Protein AF-A0AAU0W9N6-F1 (afdb_monomer_lite)

pLDDT: mean 83.87, std 10.38, range [42.97, 93.19]

Foldseek 3Di:
DPQQAFDDPVLQVVVQVVQQVVQVVPVVDVFFDGWDWDDDGQKIWTWTFGQDPNDTDTHTQWMWGHPNDSPDIDTPHD

Radius of gyration: 13.78 Å; chains: 1; bounding box: 26×29×44 Å

Sequence (78 aa):
MITMPAPPKRLKEVVDDTVDHHAFQLQSRPALAEVDTRSRGSFGYLTAIVEEEGEDVRIPLCRIEYLGDDNAWASPCT

Structure (mmCIF, N/CA/C/O backbone):
data_AF-A0AAU0W9N6-F1
#
_entry.id   AF-A0AAU0W9N6-F1
#
loop_
_atom_site.group_PDB
_atom_site.id
_atom_site.type_symbol
_atom_site.label_atom_id
_atom_site.label_alt_id
_atom_site.label_comp_id
_atom_site.label_asym_id
_atom_site.label_entity_id
_atom_site.label_seq_id
_atom_site.pdbx_PDB_ins_code
_atom_site.Cartn_x
_atom_site.Cartn_y
_atom_site.Cartn_z
_atom_site.occupancy
_atom_site.B_iso_or_equiv
_atom_site.auth_seq_id
_atom_site.auth_comp_id
_atom_site.auth_asym_id
_atom_site.auth_atom_id
_atom_site.pdbx_PDB_model_num
ATOM 1 N N . MET A 1 1 ? 2.298 -15.576 -24.029 1.00 42.97 1 MET A N 1
ATOM 2 C CA . MET A 1 1 ? 2.006 -15.195 -22.632 1.00 42.97 1 MET A CA 1
ATOM 3 C C . MET A 1 1 ? 2.596 -13.814 -22.437 1.00 42.97 1 MET A C 1
ATOM 5 O O . MET A 1 1 ? 3.779 -13.660 -22.705 1.00 42.97 1 MET A O 1
ATOM 9 N N . ILE A 1 2 ? 1.788 -12.806 -22.109 1.00 50.09 2 ILE A N 1
ATOM 10 C CA . ILE A 1 2 ? 2.321 -11.481 -21.771 1.00 50.09 2 ILE A CA 1
ATOM 11 C C . ILE A 1 2 ? 2.959 -11.631 -20.391 1.00 50.09 2 ILE A C 1
ATOM 13 O O . ILE A 1 2 ? 2.262 -11.926 -19.421 1.00 50.09 2 ILE A O 1
ATOM 17 N N . THR A 1 3 ? 4.282 -11.524 -20.312 1.00 65.31 3 THR A N 1
ATOM 18 C CA . THR A 1 3 ? 4.988 -11.497 -19.030 1.00 65.31 3 THR A CA 1
ATOM 19 C C . THR A 1 3 ? 4.743 -10.126 -18.418 1.00 65.31 3 THR A C 1
ATOM 21 O O . THR A 1 3 ? 5.374 -9.150 -18.810 1.00 65.31 3 THR A O 1
ATOM 24 N N . MET A 1 4 ? 3.773 -10.038 -17.510 1.00 69.56 4 MET A N 1
ATOM 25 C CA . MET A 1 4 ? 3.525 -8.815 -16.751 1.00 69.56 4 MET A CA 1
ATOM 26 C C . MET A 1 4 ? 4.736 -8.536 -15.844 1.00 69.56 4 MET A C 1
ATOM 28 O O . MET A 1 4 ? 5.202 -9.465 -15.172 1.00 69.56 4 MET A O 1
ATOM 32 N N . PRO A 1 5 ? 5.274 -7.304 -15.822 1.00 83.56 5 PRO A N 1
ATOM 33 C CA . PRO A 1 5 ? 6.451 -6.985 -15.024 1.00 83.56 5 PRO A CA 1
ATOM 34 C C . PRO A 1 5 ? 6.115 -7.125 -13.539 1.00 83.56 5 PRO A C 1
ATOM 36 O O . PRO A 1 5 ? 5.158 -6.528 -13.058 1.00 83.56 5 PRO A O 1
ATOM 39 N N . ALA A 1 6 ? 6.873 -7.926 -12.796 1.00 85.19 6 ALA A N 1
ATOM 40 C CA . ALA A 1 6 ? 6.718 -8.028 -11.348 1.00 85.19 6 ALA A CA 1
ATOM 41 C C . ALA A 1 6 ? 7.791 -7.167 -10.667 1.00 85.19 6 ALA A C 1
ATOM 43 O O . ALA A 1 6 ? 8.959 -7.271 -11.052 1.00 85.19 6 ALA A O 1
ATOM 44 N N . PRO A 1 7 ? 7.439 -6.362 -9.651 1.00 86.88 7 PRO A N 1
ATOM 45 C CA . PRO A 1 7 ? 8.424 -5.561 -8.949 1.00 86.88 7 PRO A CA 1
ATOM 46 C C . PRO A 1 7 ? 9.424 -6.474 -8.216 1.00 86.88 7 PRO A C 1
ATOM 48 O O . PRO A 1 7 ? 9.022 -7.501 -7.640 1.00 86.88 7 PRO A O 1
ATOM 51 N N . PRO A 1 8 ? 10.723 -6.131 -8.215 1.00 89.50 8 PRO A N 1
ATOM 52 C CA . PRO A 1 8 ? 11.732 -6.871 -7.466 1.00 89.50 8 PRO A CA 1
ATOM 53 C C . PRO A 1 8 ? 11.466 -6.782 -5.956 1.00 89.50 8 PRO A C 1
ATOM 55 O O . PRO A 1 8 ? 10.822 -5.850 -5.477 1.00 89.50 8 PRO A O 1
ATOM 58 N N . LYS A 1 9 ? 11.980 -7.747 -5.177 1.00 89.81 9 LYS A N 1
ATOM 59 C CA . LYS A 1 9 ? 11.754 -7.822 -3.716 1.00 89.81 9 LYS A CA 1
ATOM 60 C C . LYS A 1 9 ? 12.104 -6.513 -3.004 1.00 89.81 9 LYS A C 1
ATOM 62 O O . LYS A 1 9 ? 11.296 -6.016 -2.235 1.00 89.81 9 LYS A O 1
ATOM 67 N N . ARG A 1 10 ? 13.262 -5.935 -3.338 1.00 90.38 10 ARG A N 1
ATOM 68 C CA . ARG A 1 10 ? 13.731 -4.665 -2.772 1.00 90.38 10 ARG A CA 1
ATOM 69 C C . ARG A 1 10 ? 12.738 -3.527 -2.999 1.00 90.38 10 ARG A C 1
ATOM 71 O O . ARG A 1 10 ? 12.535 -2.713 -2.114 1.00 90.38 10 ARG A O 1
ATOM 78 N N . LEU A 1 11 ? 12.119 -3.467 -4.176 1.00 88.25 11 LEU A N 1
ATOM 79 C CA . LEU A 1 11 ? 11.156 -2.413 -4.471 1.00 88.25 11 LEU A CA 1
ATOM 80 C C . LEU A 1 11 ? 9.859 -2.598 -3.675 1.00 88.25 11 LEU A C 1
ATOM 82 O O . LEU A 1 11 ? 9.276 -1.617 -3.238 1.00 88.25 11 LEU A O 1
ATOM 86 N N . LYS A 1 12 ? 9.435 -3.845 -3.436 1.00 88.50 12 LYS A N 1
ATOM 87 C CA . LYS A 1 12 ? 8.289 -4.130 -2.557 1.00 88.50 12 LYS A CA 1
ATOM 88 C C . LYS A 1 12 ? 8.541 -3.647 -1.129 1.00 88.50 12 LYS A C 1
ATOM 90 O O . LYS A 1 12 ? 7.654 -3.031 -0.564 1.00 88.50 12 LYS A O 1
ATOM 95 N N . GLU A 1 13 ? 9.739 -3.892 -0.596 1.00 90.75 13 GLU A N 1
ATOM 96 C CA . GLU A 1 13 ? 10.156 -3.416 0.735 1.00 90.75 13 GLU A CA 1
ATOM 97 C C . GLU A 1 13 ? 10.164 -1.882 0.795 1.00 90.75 13 GLU A C 1
ATOM 99 O O . GLU A 1 13 ? 9.606 -1.303 1.714 1.00 90.75 13 GLU A O 1
ATOM 104 N N . VAL A 1 14 ? 10.697 -1.209 -0.233 1.00 90.25 14 VAL A N 1
ATOM 105 C CA . VAL A 1 14 ? 10.680 0.264 -0.305 1.00 90.25 14 VAL A CA 1
ATOM 106 C C . VAL A 1 14 ? 9.257 0.821 -0.324 1.00 90.25 14 VAL A C 1
ATOM 108 O O . VAL A 1 14 ? 9.000 1.835 0.319 1.00 90.25 14 VAL A O 1
ATOM 111 N N . VAL A 1 15 ? 8.339 0.198 -1.068 1.00 88.31 15 VAL A N 1
ATOM 112 C CA . VAL A 1 15 ? 6.932 0.626 -1.100 1.00 88.31 15 VAL A CA 1
ATOM 113 C C . VAL A 1 15 ? 6.284 0.458 0.269 1.00 88.31 15 VAL A C 1
ATOM 115 O O . VAL A 1 15 ? 5.621 1.388 0.716 1.00 88.31 15 VAL A O 1
ATOM 118 N N . ASP A 1 16 ? 6.493 -0.686 0.917 1.00 88.00 16 ASP A N 1
ATOM 119 C CA . ASP A 1 16 ? 5.969 -0.982 2.252 1.00 88.00 16 ASP A CA 1
ATOM 120 C C . ASP A 1 16 ? 6.445 0.065 3.274 1.00 88.00 16 ASP A C 1
ATOM 122 O O . ASP A 1 16 ? 5.627 0.793 3.837 1.00 88.00 16 ASP A O 1
ATOM 126 N N . ASP A 1 17 ? 7.765 0.273 3.367 1.00 89.12 17 ASP A N 1
ATOM 127 C CA . ASP A 1 17 ? 8.381 1.276 4.246 1.00 89.12 17 ASP A CA 1
ATOM 128 C C . ASP A 1 17 ? 7.882 2.700 3.947 1.00 89.12 17 ASP A C 1
ATOM 130 O O . ASP A 1 17 ? 7.650 3.500 4.853 1.00 89.12 17 ASP A O 1
ATOM 134 N N . THR A 1 18 ? 7.726 3.056 2.667 1.00 88.88 18 THR A N 1
ATOM 135 C CA . THR A 1 18 ? 7.294 4.405 2.262 1.00 88.88 18 THR A CA 1
ATOM 136 C C . THR A 1 18 ? 5.840 4.659 2.639 1.00 88.88 18 THR A C 1
ATOM 138 O O . THR A 1 18 ? 5.501 5.751 3.098 1.00 88.88 18 THR A O 1
ATOM 141 N N . VAL A 1 19 ? 4.975 3.671 2.413 1.00 87.06 19 VAL A N 1
ATOM 142 C CA . VAL A 1 19 ? 3.545 3.766 2.705 1.00 87.06 19 VAL A CA 1
ATOM 143 C C . VAL A 1 19 ? 3.320 3.869 4.209 1.00 87.06 19 VAL A C 1
ATOM 145 O O . VAL A 1 19 ? 2.591 4.765 4.638 1.00 87.06 19 VAL A O 1
ATOM 148 N N . ASP A 1 20 ? 3.988 3.025 4.993 1.00 83.31 20 ASP A N 1
ATOM 149 C CA . ASP A 1 20 ? 3.902 3.064 6.451 1.00 83.31 20 ASP A CA 1
ATOM 150 C C . ASP A 1 20 ? 4.460 4.380 7.015 1.00 83.31 20 ASP A C 1
ATOM 152 O O . ASP A 1 20 ? 3.792 5.089 7.771 1.00 83.31 20 ASP A O 1
ATOM 156 N N . HIS A 1 21 ? 5.631 4.815 6.535 1.00 86.25 21 HIS A N 1
ATOM 157 C CA . HIS A 1 21 ? 6.206 6.097 6.939 1.00 86.25 21 HIS A CA 1
ATOM 158 C C . HIS A 1 21 ? 5.279 7.280 6.626 1.00 86.25 21 HIS A C 1
ATOM 160 O O . HIS A 1 21 ? 5.136 8.201 7.435 1.00 86.25 21 HIS A O 1
ATOM 166 N N . HIS A 1 22 ? 4.628 7.271 5.460 1.00 84.19 22 HIS A N 1
ATOM 167 C CA . HIS A 1 22 ? 3.676 8.312 5.091 1.00 84.19 22 HIS A CA 1
ATOM 168 C C . HIS A 1 22 ? 2.404 8.253 5.950 1.00 84.19 22 HIS A C 1
ATOM 170 O O . HIS A 1 22 ? 1.884 9.300 6.338 1.00 84.19 22 HIS A O 1
ATOM 176 N N .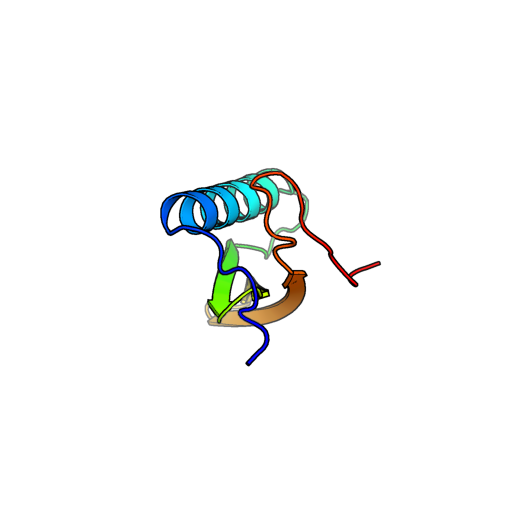 ALA A 1 23 ? 1.911 7.058 6.286 1.00 80.94 23 ALA A N 1
ATOM 177 C CA . ALA A 1 23 ? 0.798 6.885 7.217 1.00 80.94 23 ALA A CA 1
ATOM 178 C C . ALA A 1 23 ? 1.132 7.471 8.598 1.00 80.94 23 ALA A C 1
ATOM 180 O O . ALA A 1 23 ? 0.345 8.257 9.128 1.00 80.94 23 ALA A O 1
ATOM 181 N N . PHE A 1 24 ? 2.336 7.199 9.112 1.00 81.06 24 PHE A N 1
ATOM 182 C CA . PHE A 1 24 ? 2.835 7.778 10.358 1.00 81.06 24 PHE A CA 1
ATOM 183 C C . PHE A 1 24 ? 2.955 9.309 10.301 1.00 81.06 24 PHE A C 1
ATOM 185 O O . PHE A 1 24 ? 2.638 9.990 11.273 1.00 81.06 24 PHE A O 1
ATOM 192 N N . GLN A 1 25 ? 3.396 9.892 9.180 1.00 82.88 25 GLN A N 1
ATOM 193 C CA . GLN A 1 25 ? 3.455 11.355 9.039 1.00 82.88 25 GLN A CA 1
ATOM 194 C C . GLN A 1 25 ? 2.065 12.006 8.997 1.00 82.88 25 GLN A C 1
ATOM 196 O O . GLN A 1 25 ? 1.896 13.135 9.462 1.00 82.88 25 GLN A O 1
ATOM 201 N N . LEU A 1 26 ? 1.051 11.302 8.489 1.00 75.62 26 LEU A N 1
ATOM 202 C CA . LEU A 1 26 ? -0.342 11.751 8.452 1.00 75.62 26 LEU A CA 1
ATOM 203 C C . LEU A 1 26 ? -1.053 11.623 9.816 1.00 75.62 26 LEU A C 1
ATOM 205 O O . LEU A 1 26 ? -2.257 11.373 9.852 1.00 75.62 26 LEU A O 1
ATOM 209 N N . GLN A 1 27 ? -0.341 11.886 10.922 1.00 62.44 27 GLN A N 1
ATOM 210 C CA . GLN A 1 27 ? -0.769 11.941 12.340 1.00 62.44 27 GLN A CA 1
ATOM 211 C C . GLN A 1 27 ? -2.120 12.638 12.636 1.00 62.44 27 GLN A C 1
ATOM 213 O O . GLN A 1 27 ? -2.593 12.629 13.768 1.00 62.44 27 GLN A O 1
ATOM 218 N N . SER A 1 28 ? -2.768 13.246 11.642 1.00 63.19 28 S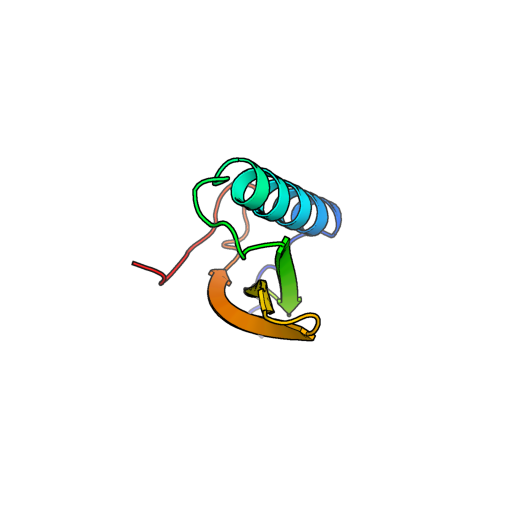ER A N 1
ATOM 219 C CA . SER A 1 28 ? -4.135 13.762 11.699 1.00 63.19 28 SER A CA 1
ATOM 220 C C . SER A 1 28 ? -5.224 12.682 11.768 1.00 63.19 28 SER A C 1
ATOM 222 O O . SER A 1 28 ? -6.391 13.033 11.954 1.00 63.19 28 SER A O 1
ATOM 224 N N . ARG A 1 29 ? -4.890 11.388 11.640 1.00 64.69 29 ARG A N 1
ATOM 225 C CA . ARG A 1 29 ? -5.838 10.275 11.816 1.00 64.69 29 ARG A CA 1
ATOM 226 C C . ARG A 1 29 ? -5.591 9.537 13.136 1.00 64.69 29 ARG A C 1
ATOM 228 O O . ARG A 1 29 ? -4.803 8.599 13.145 1.00 64.69 29 ARG A O 1
ATOM 235 N N . PRO A 1 30 ? -6.289 9.898 14.229 1.00 67.31 30 PRO A N 1
ATOM 236 C CA . PRO A 1 30 ? -6.008 9.359 15.562 1.00 67.31 30 PRO A CA 1
ATOM 237 C C . PRO A 1 30 ? -6.224 7.845 15.718 1.00 67.31 30 PRO A C 1
ATOM 239 O O . PRO A 1 30 ? -5.799 7.300 16.726 1.00 67.31 30 PRO A O 1
ATOM 242 N N . ALA A 1 31 ? -6.861 7.177 14.752 1.00 81.44 31 ALA A N 1
ATOM 243 C CA . ALA A 1 31 ? -7.117 5.738 14.791 1.00 81.44 31 ALA A CA 1
ATOM 244 C C . ALA A 1 31 ? -6.283 4.926 13.778 1.00 81.44 31 ALA A C 1
ATOM 246 O O . ALA A 1 31 ? -6.344 3.704 13.793 1.00 81.44 31 ALA A O 1
ATOM 247 N N . LEU A 1 32 ? -5.528 5.565 12.871 1.00 85.50 32 LEU A N 1
ATOM 248 C CA . LEU A 1 32 ? -4.729 4.837 11.877 1.00 85.50 32 LEU A CA 1
ATOM 249 C C . LEU A 1 32 ? -3.429 4.340 12.522 1.00 85.50 32 LEU A C 1
ATOM 251 O O . LEU A 1 32 ? -2.574 5.158 12.853 1.00 85.50 32 LEU A O 1
ATOM 255 N N . ALA A 1 33 ? -3.289 3.024 12.667 1.00 83.50 33 ALA A N 1
ATOM 256 C CA . ALA A 1 33 ? -2.115 2.399 13.271 1.00 83.50 33 ALA A CA 1
ATOM 257 C C . ALA A 1 33 ? -1.026 2.088 12.234 1.00 83.50 33 ALA A C 1
ATOM 259 O O . ALA A 1 33 ? 0.134 2.429 12.442 1.00 83.50 33 ALA A O 1
ATOM 260 N N . GLU A 1 34 ? -1.408 1.489 11.104 1.00 86.56 34 GLU A N 1
ATOM 261 C CA . GLU A 1 34 ? -0.485 1.017 10.061 1.00 86.56 34 GLU A CA 1
ATOM 262 C C . GLU A 1 34 ? -1.192 1.012 8.696 1.00 86.56 34 GLU A C 1
ATOM 264 O O . GLU A 1 34 ? -2.427 0.992 8.604 1.00 86.56 34 GLU A O 1
ATOM 269 N N . VAL A 1 35 ? -0.421 0.990 7.609 1.00 89.06 35 VAL A N 1
ATOM 270 C CA . VAL A 1 35 ? -0.930 0.607 6.288 1.00 89.06 35 VAL A CA 1
ATOM 271 C C . VAL A 1 35 ? -0.149 -0.596 5.750 1.00 89.06 35 VAL A C 1
ATOM 273 O O . VAL A 1 35 ? 0.979 -0.460 5.295 1.00 89.06 35 VAL A O 1
ATOM 276 N N . ASP A 1 36 ? -0.802 -1.761 5.721 1.00 90.50 36 ASP A N 1
ATOM 277 C CA . ASP A 1 36 ? -0.263 -3.021 5.186 1.00 90.50 36 ASP A CA 1
ATOM 278 C C . ASP A 1 36 ? -0.278 -3.016 3.651 1.00 90.50 36 ASP A C 1
ATOM 280 O O . ASP A 1 36 ? -1.322 -2.761 3.028 1.00 90.50 36 ASP A O 1
ATOM 284 N N . THR A 1 37 ? 0.853 -3.376 3.034 1.00 91.44 37 THR A N 1
ATOM 285 C CA . THR A 1 37 ? 0.972 -3.528 1.580 1.00 91.44 37 THR A CA 1
ATOM 286 C C . THR A 1 37 ? 1.143 -4.987 1.166 1.00 91.44 37 THR A C 1
ATOM 288 O O . THR A 1 37 ? 2.190 -5.610 1.330 1.00 91.44 37 THR A O 1
ATOM 291 N N . ARG A 1 38 ? 0.146 -5.542 0.466 1.00 91.19 38 ARG A N 1
ATOM 292 C CA . ARG A 1 38 ? 0.235 -6.902 -0.097 1.00 91.19 38 ARG A CA 1
ATOM 293 C C . ARG A 1 38 ? 0.560 -6.884 -1.578 1.00 91.19 38 ARG A C 1
ATOM 295 O O . ARG A 1 38 ? -0.173 -6.310 -2.373 1.00 91.19 38 ARG A O 1
ATOM 302 N N . SER A 1 39 ? 1.616 -7.589 -1.976 1.00 88.56 39 SER A N 1
ATOM 303 C CA . SER A 1 39 ? 2.017 -7.712 -3.384 1.00 88.56 39 SER A CA 1
ATOM 304 C C . SER A 1 39 ? 1.492 -8.997 -4.038 1.00 88.56 39 SER A C 1
ATOM 306 O O . SER A 1 39 ? 1.701 -10.094 -3.520 1.00 88.56 39 SER A O 1
ATOM 308 N N . ARG A 1 40 ? 0.898 -8.897 -5.234 1.00 89.44 40 ARG A N 1
ATOM 309 C CA . ARG A 1 40 ? 0.521 -10.044 -6.081 1.00 89.44 40 ARG A CA 1
ATOM 310 C C . ARG A 1 40 ? 0.754 -9.726 -7.559 1.00 89.44 40 ARG A C 1
ATOM 312 O O . ARG A 1 40 ? 0.025 -8.938 -8.156 1.00 89.44 40 ARG A O 1
ATOM 319 N N . GLY A 1 41 ? 1.736 -10.392 -8.167 1.00 89.38 41 GLY A N 1
ATOM 320 C CA . GLY A 1 41 ? 2.161 -10.084 -9.537 1.00 89.38 41 GLY A CA 1
ATOM 321 C C . GLY A 1 41 ? 2.663 -8.643 -9.627 1.00 89.38 41 GLY A C 1
ATOM 322 O O . GLY A 1 41 ? 3.479 -8.237 -8.804 1.00 89.38 41 GLY A O 1
ATOM 323 N N . SER A 1 42 ? 2.139 -7.887 -10.588 1.00 90.50 42 SER A N 1
ATOM 324 C CA . SER A 1 42 ? 2.422 -6.460 -10.792 1.00 90.50 42 SER A CA 1
ATOM 325 C C . SER A 1 42 ? 1.648 -5.536 -9.855 1.00 90.50 42 SER A C 1
ATOM 327 O O . SER A 1 42 ? 1.792 -4.329 -9.958 1.00 90.50 42 SER A O 1
ATOM 329 N N . PHE A 1 43 ? 0.804 -6.060 -8.966 1.00 91.00 43 PHE A N 1
ATOM 330 C CA . PHE A 1 43 ? -0.092 -5.238 -8.155 1.00 91.00 43 PHE A CA 1
ATOM 331 C C . PHE A 1 43 ? 0.324 -5.196 -6.686 1.00 91.00 43 PHE A C 1
ATOM 333 O O . PHE A 1 43 ? 0.689 -6.227 -6.117 1.00 91.00 43 PHE A O 1
ATOM 340 N N . GLY A 1 44 ? 0.196 -4.022 -6.073 1.00 91.94 44 GLY A N 1
ATOM 341 C CA . GLY A 1 44 ? 0.191 -3.815 -4.626 1.00 91.94 44 GLY A CA 1
ATOM 342 C C . GLY A 1 44 ? -1.219 -3.469 -4.143 1.00 91.94 44 GLY A C 1
ATOM 343 O O . GLY A 1 44 ? -1.953 -2.762 -4.828 1.00 91.94 44 GLY A O 1
ATOM 344 N N . TYR A 1 45 ? -1.615 -3.979 -2.984 1.00 93.19 45 TYR A N 1
ATOM 345 C CA . TYR A 1 45 ? -2.917 -3.734 -2.365 1.00 93.19 45 TYR A CA 1
ATOM 346 C C . TYR A 1 45 ? -2.688 -3.114 -0.993 1.00 93.19 45 TYR A C 1
ATOM 348 O O . TYR A 1 45 ? -2.091 -3.758 -0.133 1.00 93.19 45 TYR A O 1
ATOM 356 N N . LEU A 1 46 ? -3.161 -1.884 -0.813 1.00 92.44 46 LEU A N 1
ATOM 357 C CA . LEU A 1 46 ? -3.004 -1.107 0.411 1.00 92.44 46 LEU A CA 1
ATOM 358 C C . LEU A 1 46 ? -4.222 -1.310 1.309 1.00 92.44 46 LEU A C 1
ATOM 360 O O . LEU A 1 46 ? -5.363 -1.156 0.859 1.00 92.44 46 LEU A O 1
ATOM 364 N N . THR A 1 47 ? -3.980 -1.634 2.573 1.00 92.50 47 THR A N 1
ATOM 365 C CA . THR A 1 47 ? -5.019 -1.821 3.591 1.00 92.50 47 THR A CA 1
ATOM 366 C C . THR A 1 47 ? -4.653 -1.015 4.825 1.00 92.50 47 THR A C 1
ATOM 368 O O . THR A 1 47 ? -3.620 -1.270 5.428 1.00 92.50 47 THR A O 1
ATOM 371 N N . ALA A 1 48 ? -5.501 -0.066 5.214 1.00 90.62 48 ALA A N 1
ATOM 372 C CA . ALA A 1 48 ? -5.354 0.606 6.496 1.00 90.62 48 ALA A CA 1
ATOM 373 C C . ALA A 1 48 ? -5.713 -0.364 7.620 1.00 90.62 48 ALA A C 1
ATOM 375 O O . ALA A 1 48 ? -6.735 -1.051 7.546 1.00 90.62 48 ALA A O 1
ATOM 376 N N . ILE A 1 49 ? -4.882 -0.390 8.649 1.00 90.69 49 ILE A N 1
ATOM 377 C CA . ILE A 1 49 ? -5.161 -1.032 9.924 1.00 90.69 49 ILE A CA 1
ATOM 378 C C . ILE A 1 49 ? -5.506 0.094 10.891 1.00 90.69 49 ILE A C 1
ATOM 380 O O . ILE A 1 49 ? -4.708 1.006 11.117 1.00 90.69 49 ILE A O 1
ATOM 384 N N . VAL A 1 50 ? -6.739 0.067 11.378 1.00 90.44 50 VAL A N 1
ATOM 385 C CA . VAL A 1 50 ? -7.283 1.065 12.290 1.00 90.44 50 VAL A CA 1
ATOM 386 C C . VAL A 1 50 ? -7.516 0.389 13.631 1.00 90.44 50 VAL A C 1
ATOM 388 O O . VAL A 1 50 ? -8.215 -0.618 13.681 1.00 90.44 50 VAL A O 1
ATOM 391 N N . GLU A 1 51 ? -6.939 0.935 14.695 1.00 87.44 51 GLU A N 1
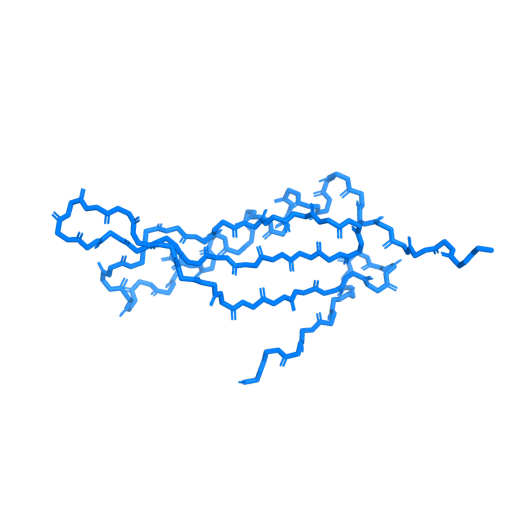ATOM 392 C CA . GLU A 1 51 ? -7.221 0.482 16.055 1.00 87.44 51 GLU A CA 1
ATOM 393 C C . GLU A 1 51 ? -8.529 1.134 16.526 1.00 87.44 51 GLU A C 1
ATOM 395 O O . GLU A 1 51 ? -8.579 2.338 16.797 1.00 87.44 51 GLU A O 1
ATOM 400 N N . GLU A 1 52 ? -9.602 0.347 16.617 1.00 84.38 52 GLU A N 1
ATOM 401 C CA . GLU A 1 52 ? -10.895 0.782 17.151 1.00 84.38 52 GLU A CA 1
ATOM 402 C C . GLU A 1 52 ? -11.272 -0.084 18.354 1.00 84.38 52 GLU A C 1
ATOM 404 O O . GLU A 1 52 ? -11.371 -1.300 18.256 1.00 84.38 52 GLU A O 1
ATOM 409 N N . GLU A 1 53 ? -11.463 0.543 19.518 1.00 85.31 53 GLU A N 1
ATOM 410 C CA . GLU A 1 53 ? -11.927 -0.126 20.749 1.00 85.31 53 GLU A CA 1
ATOM 411 C C . GLU A 1 53 ? -11.083 -1.345 21.194 1.00 85.31 53 GLU A C 1
ATOM 413 O O . GLU A 1 53 ? -11.552 -2.204 21.938 1.00 85.31 53 GLU A O 1
ATOM 418 N N . GLY A 1 54 ? -9.803 -1.385 20.805 1.00 83.81 54 GLY A N 1
ATOM 419 C CA . GLY A 1 54 ? -8.883 -2.485 21.114 1.00 83.81 54 GLY A CA 1
ATOM 420 C C . GLY A 1 54 ? -8.896 -3.628 20.095 1.00 83.81 54 GLY A C 1
ATOM 421 O O . GLY A 1 54 ? -8.284 -4.664 20.354 1.00 83.81 54 GLY A O 1
ATOM 422 N N . GLU A 1 55 ? -9.567 -3.449 18.955 1.00 86.75 55 GLU A N 1
ATOM 423 C CA . GLU A 1 55 ? -9.562 -4.373 17.822 1.00 86.75 55 GLU A CA 1
ATOM 424 C C . GLU A 1 55 ? -8.976 -3.719 16.560 1.00 86.75 55 GLU A C 1
ATOM 426 O O . GLU A 1 55 ? -9.207 -2.543 16.272 1.00 86.75 55 GLU A O 1
ATOM 431 N N . ASP A 1 56 ? -8.249 -4.516 15.772 1.00 89.81 56 ASP A N 1
ATOM 432 C CA . ASP A 1 56 ? -7.690 -4.089 14.488 1.00 89.81 56 ASP A CA 1
ATOM 433 C C . ASP A 1 56 ? -8.732 -4.222 13.370 1.00 89.81 56 ASP A C 1
ATOM 435 O O . ASP A 1 56 ? -9.019 -5.317 12.866 1.00 89.81 56 ASP A O 1
ATOM 439 N N . VAL A 1 57 ? -9.257 -3.091 12.909 1.00 91.38 57 VAL A N 1
ATOM 440 C CA . VAL A 1 57 ? -10.159 -3.016 11.759 1.00 91.38 57 VAL A CA 1
ATOM 441 C C . VAL A 1 57 ? -9.350 -2.812 10.480 1.00 91.38 57 VAL A C 1
ATOM 443 O O . VAL A 1 57 ? -8.605 -1.846 10.321 1.00 91.38 57 VAL A 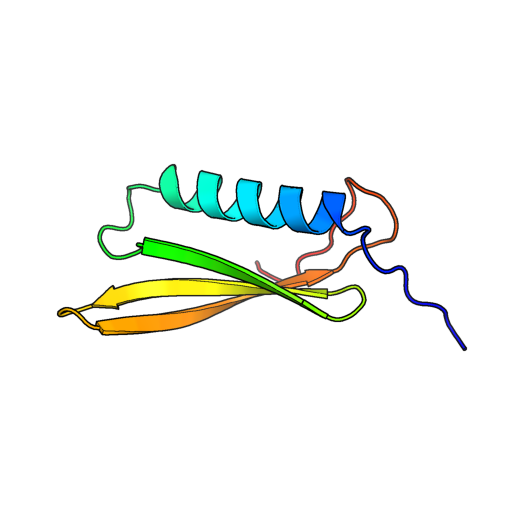O 1
ATOM 446 N N . ARG A 1 58 ? -9.513 -3.726 9.516 1.00 91.81 58 ARG A N 1
ATOM 447 C CA . ARG A 1 58 ? -8.820 -3.676 8.218 1.00 91.81 58 ARG A CA 1
ATOM 448 C C . ARG A 1 58 ? -9.703 -3.031 7.157 1.00 91.81 58 ARG A C 1
ATOM 450 O O . ARG A 1 58 ? -10.699 -3.619 6.737 1.00 91.81 58 ARG A O 1
ATOM 457 N N . ILE A 1 59 ? -9.302 -1.861 6.671 1.00 91.19 59 ILE A N 1
ATOM 458 C CA . ILE A 1 59 ? -10.030 -1.093 5.657 1.00 91.19 59 ILE A CA 1
ATOM 459 C C . ILE A 1 59 ? -9.237 -1.115 4.342 1.00 91.19 59 ILE A C 1
ATOM 461 O O . ILE A 1 59 ? -8.154 -0.527 4.271 1.00 91.19 59 ILE A O 1
ATOM 465 N N . PRO A 1 60 ? -9.737 -1.769 3.276 1.00 91.94 60 PRO A N 1
ATOM 466 C CA . PRO A 1 60 ? -9.099 -1.717 1.965 1.00 91.94 60 PRO A CA 1
ATOM 467 C C . PRO A 1 60 ? -9.067 -0.277 1.452 1.00 91.94 60 PRO A C 1
ATOM 469 O O . PRO A 1 60 ? -10.110 0.364 1.339 1.00 91.94 60 PRO A O 1
ATOM 472 N N . LEU A 1 61 ? -7.879 0.225 1.124 1.00 88.75 61 LEU A N 1
ATOM 473 C CA . LEU A 1 61 ? -7.718 1.579 0.604 1.00 88.75 61 LEU A CA 1
ATOM 474 C C . LEU A 1 61 ? -7.762 1.573 -0.920 1.00 88.75 61 LEU A C 1
ATOM 476 O O . LEU A 1 61 ? -8.569 2.254 -1.544 1.00 88.75 61 LEU A O 1
ATOM 480 N N . CYS A 1 62 ? -6.813 0.858 -1.521 1.00 91.12 62 CYS A N 1
ATOM 481 C CA . CYS A 1 62 ? -6.328 1.223 -2.840 1.00 91.12 62 CYS A CA 1
ATOM 482 C C . CYS A 1 62 ? -5.491 0.095 -3.458 1.00 91.12 62 CYS A C 1
ATOM 484 O O . CYS A 1 62 ? -4.846 -0.673 -2.744 1.00 91.12 62 CYS A O 1
ATOM 486 N N . ARG A 1 63 ? -5.475 -0.004 -4.793 1.00 92.88 63 ARG A N 1
ATOM 487 C CA . ARG A 1 63 ? -4.582 -0.908 -5.534 1.00 92.88 63 ARG A CA 1
ATOM 488 C C . ARG A 1 63 ? -3.595 -0.083 -6.346 1.00 92.88 63 ARG A C 1
ATOM 490 O O . ARG A 1 63 ? -4.027 0.759 -7.115 1.00 92.88 63 ARG A O 1
ATOM 497 N N . ILE A 1 64 ? -2.313 -0.396 -6.268 1.00 91.19 64 ILE A N 1
ATOM 498 C CA . ILE A 1 64 ? -1.269 0.168 -7.128 1.00 91.19 64 ILE A CA 1
ATOM 499 C C . ILE A 1 64 ? -0.782 -0.879 -8.135 1.00 91.19 64 ILE A C 1
ATOM 501 O O . ILE A 1 64 ? -0.837 -2.080 -7.868 1.00 91.19 64 ILE A O 1
ATOM 505 N N . GLU A 1 65 ? -0.322 -0.440 -9.299 1.00 92.00 65 GLU A N 1
ATOM 506 C CA . GLU A 1 65 ? 0.215 -1.285 -10.367 1.00 92.00 65 GLU A CA 1
ATOM 507 C C . GLU A 1 65 ? 1.632 -0.846 -10.733 1.00 92.00 65 GLU A C 1
ATOM 509 O O . GLU A 1 65 ? 1.874 0.320 -11.028 1.00 92.00 65 GLU A O 1
ATOM 514 N N . TYR A 1 66 ? 2.559 -1.797 -10.726 1.00 90.44 66 TYR A N 1
ATOM 515 C CA . TYR A 1 66 ? 3.934 -1.629 -11.166 1.00 90.44 66 TYR A CA 1
ATOM 516 C C . TYR A 1 66 ? 4.001 -1.634 -12.692 1.00 90.44 66 TYR A C 1
ATOM 518 O O . TYR A 1 66 ? 3.608 -2.612 -13.333 1.00 90.44 66 TYR A O 1
ATOM 526 N N . LEU A 1 67 ? 4.547 -0.565 -13.271 1.00 88.62 67 LEU A N 1
ATOM 527 C CA . LEU A 1 67 ? 4.591 -0.372 -14.724 1.00 88.62 67 LEU A CA 1
ATOM 528 C C . LEU A 1 67 ? 5.896 -0.867 -15.371 1.00 88.62 67 LEU A C 1
ATOM 530 O O . LEU A 1 67 ? 6.096 -0.675 -16.568 1.00 88.62 67 LEU A O 1
ATOM 534 N N . GLY A 1 68 ? 6.774 -1.527 -14.607 1.00 86.69 68 GLY A N 1
ATOM 535 C CA . GLY A 1 68 ? 8.052 -2.051 -15.106 1.00 86.69 68 GLY A CA 1
ATOM 536 C C . GLY A 1 68 ? 9.260 -1.136 -14.898 1.00 86.69 68 GLY A C 1
ATOM 537 O O . GLY A 1 68 ? 10.339 -1.471 -15.378 1.00 86.69 68 GLY A O 1
ATOM 538 N N . ASP A 1 69 ? 9.092 -0.020 -14.186 1.00 85.44 69 ASP A N 1
ATOM 539 C CA . ASP A 1 69 ? 10.170 0.877 -13.761 1.00 85.44 69 ASP A CA 1
ATOM 540 C C . ASP A 1 69 ? 10.027 1.176 -12.266 1.00 85.44 69 ASP A C 1
ATOM 542 O O . ASP A 1 69 ? 8.913 1.335 -11.766 1.00 85.44 69 ASP A O 1
ATOM 54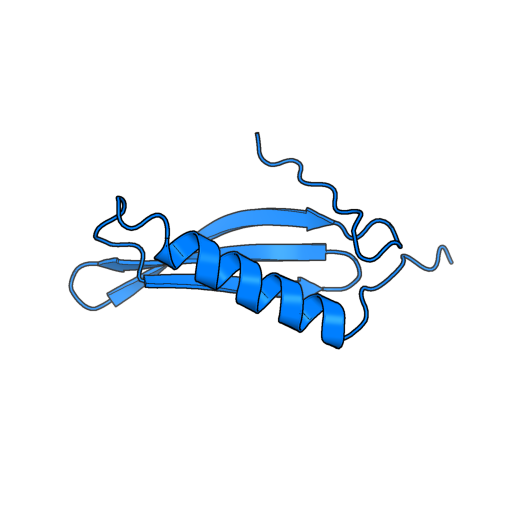6 N N . ASP A 1 70 ? 11.151 1.237 -11.551 1.00 83.31 70 ASP A N 1
ATOM 547 C CA . ASP A 1 70 ? 11.184 1.365 -10.089 1.00 83.31 70 ASP A CA 1
ATOM 548 C C . ASP A 1 70 ? 10.464 2.622 -9.572 1.00 83.31 70 ASP A C 1
ATOM 550 O O . ASP A 1 70 ? 9.927 2.611 -8.465 1.00 83.31 70 ASP A O 1
ATOM 554 N N . ASN A 1 71 ? 10.379 3.671 -10.393 1.00 81.44 71 ASN A N 1
ATOM 555 C CA . ASN A 1 71 ? 9.694 4.918 -10.067 1.00 81.44 71 ASN A CA 1
ATOM 556 C C . ASN A 1 71 ? 8.315 5.043 -10.734 1.00 81.44 71 ASN A C 1
ATOM 558 O O . ASN A 1 71 ? 7.644 6.061 -10.559 1.00 81.44 71 ASN A O 1
ATOM 562 N N . ALA A 1 72 ? 7.873 4.042 -11.501 1.00 80.88 72 ALA A N 1
ATOM 563 C CA . ALA A 1 72 ? 6.628 4.094 -12.256 1.00 80.88 72 ALA A CA 1
ATOM 564 C C . ALA A 1 72 ? 5.562 3.171 -11.656 1.00 80.88 72 ALA A C 1
ATOM 566 O O . ALA A 1 72 ? 5.558 1.950 -11.854 1.00 80.88 72 ALA A O 1
ATOM 567 N N . TRP A 1 73 ? 4.600 3.799 -10.981 1.00 81.75 73 TRP A N 1
ATOM 568 C CA . TRP A 1 73 ? 3.421 3.146 -10.429 1.00 81.75 73 TRP A CA 1
ATOM 569 C C . TRP A 1 73 ? 2.153 3.844 -10.915 1.00 81.75 73 TRP A C 1
ATOM 571 O O . TRP A 1 73 ? 2.066 5.070 -10.900 1.00 81.75 73 TRP A O 1
ATOM 581 N N . ALA A 1 74 ? 1.156 3.065 -11.327 1.00 83.00 74 ALA A N 1
ATOM 582 C CA . ALA A 1 74 ? -0.191 3.565 -11.565 1.00 83.00 74 ALA A CA 1
ATOM 583 C C . ALA A 1 74 ? -1.062 3.323 -10.331 1.00 83.00 74 ALA A C 1
ATOM 585 O O . ALA A 1 74 ? -1.046 2.242 -9.743 1.00 83.00 74 ALA A O 1
ATOM 586 N N . SER A 1 75 ? -1.865 4.320 -9.971 1.00 77.69 75 SER A N 1
ATOM 587 C CA . SER A 1 75 ? -2.916 4.197 -8.967 1.00 77.69 75 SER A CA 1
ATOM 588 C C . SER A 1 75 ? -4.237 4.653 -9.592 1.00 77.69 75 SER A C 1
ATOM 590 O O . SER A 1 75 ? -4.296 5.764 -10.115 1.00 77.69 75 SER A O 1
ATOM 592 N N . PRO A 1 76 ? -5.302 3.835 -9.566 1.00 70.94 76 PRO A N 1
ATOM 593 C CA . PRO A 1 76 ? -6.645 4.263 -9.926 1.00 70.94 76 PRO A CA 1
ATOM 594 C C . PRO A 1 76 ? -7.347 5.012 -8.778 1.00 70.94 76 PRO A C 1
ATOM 596 O O . PRO A 1 76 ? -8.514 5.365 -8.912 1.00 70.94 76 PRO A O 1
ATOM 599 N N . CYS A 1 77 ? -6.681 5.214 -7.638 1.00 66.56 77 CYS A N 1
ATOM 600 C CA . CYS A 1 77 ? -7.253 5.844 -6.453 1.00 66.56 77 CYS A CA 1
ATOM 601 C C . CYS A 1 77 ? -7.215 7.369 -6.644 1.00 66.56 77 CYS A C 1
ATOM 603 O O . CYS A 1 77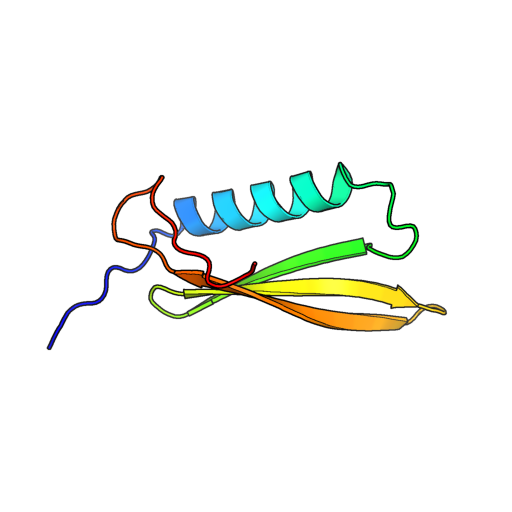 ? -6.130 7.948 -6.683 1.00 66.56 77 CYS A O 1
ATOM 605 N N . THR A 1 78 ? -8.385 7.988 -6.831 1.00 51.03 78 THR A N 1
ATOM 606 C CA . THR A 1 78 ? -8.585 9.448 -6.933 1.00 51.03 78 THR A CA 1
ATOM 607 C C . THR A 1 78 ? -9.428 9.923 -5.763 1.00 51.03 78 THR A C 1
ATOM 609 O O . THR A 1 78 ? -10.365 9.175 -5.401 1.00 51.03 78 THR A O 1
#

Secondary structure (DSSP, 8-state):
---PPPPPHHHHHHHHHHHHHHHHHTTT-TTEEEEEEEEETTEEEEEEEEEETTEEEEEEEEEEEEEEETTEEE----